Protein AF-A0A4Y2R6I1-F1 (afdb_monomer)

Mean predicted aligned error: 20.34 Å

Secondary structure (DSSP, 8-state):
--HHHHHHHHHT-S--HHHHHHHHHHHHHH-TT-------S----TTHHHHHHHHHHHHHHHHHHHHHHHHHHHHHHHHHHHHT----S--S----HHHHHHGGG---PPSS---TT-GGG--

Organism: Araneus ventricosus (NCBI:txid182803)

Solvent-accessible surface area (backbone atoms only — not comparable to full-atom values): 7944 Å² total; per-residue (Å²): 129,60,67,72,55,51,57,55,56,64,72,63,59,91,68,54,73,71,58,49,51,55,53,46,53,53,56,48,68,76,48,80,80,70,86,71,81,80,77,72,92,62,98,66,73,79,64,64,66,51,50,54,53,48,52,53,51,50,54,52,50,52,51,53,52,53,53,52,50,53,54,50,53,54,52,53,52,55,55,55,63,58,59,72,63,63,71,69,92,63,84,81,59,88,59,53,71,55,39,71,75,44,46,91,71,38,80,82,67,68,82,89,66,81,62,92,85,40,78,84,70,79,125

Foldseek 3Di:
DAPVLVVVLVVPPPDDPVVSVVSSVVVCVVCVPDPGDPPPPDPDDPPVVVVVVVVVVVVVVVVVVVVVVVVVVVVVVVVVVVVVPPPPPPVVDPADPQCVVQNLNRAPDDPPGPDDNHPVPDD

Sequence (123 aa):
MPVPVQTILASISPITSDKAAEVADRILAINPNSIHAVSSGGDGSPSSSRNERCSTRDLLREEIQALHKEVADLRRSRTQSNSRRTRSQSRENKLFWYHFRFQDKAQKCVPPCSYKGNPMQEE

pLDDT: mean 73.86, std 15.2, range [42.97, 96.62]

Structure (mmCIF, N/CA/C/O backbone):
data_AF-A0A4Y2R6I1-F1
#
_entry.id   AF-A0A4Y2R6I1-F1
#
loop_
_atom_site.group_PDB
_atom_site.id
_atom_site.type_symbol
_atom_site.label_atom_id
_atom_site.label_alt_id
_atom_site.label_comp_id
_atom_site.label_asym_id
_atom_site.label_entity_id
_atom_site.label_seq_id
_atom_site.pdbx_PDB_ins_code
_atom_site.Cartn_x
_atom_site.Cartn_y
_atom_site.Cartn_z
_atom_site.occupancy
_atom_site.B_iso_or_equiv
_atom_site.auth_seq_id
_atom_site.auth_comp_id
_atom_site.auth_asym_id
_atom_site.auth_atom_id
_atom_site.pdbx_PDB_model_num
ATOM 1 N N . MET A 1 1 ? 16.734 -1.378 -31.450 1.00 67.31 1 MET A N 1
ATOM 2 C CA . MET A 1 1 ? 17.061 -2.811 -31.262 1.00 67.31 1 MET A CA 1
ATOM 3 C C . MET A 1 1 ? 17.756 -2.987 -29.923 1.00 67.31 1 MET A C 1
ATOM 5 O O . MET A 1 1 ? 18.554 -2.120 -29.588 1.00 67.31 1 MET A O 1
ATOM 9 N N . PRO A 1 2 ? 17.480 -4.057 -29.160 1.00 81.44 2 PRO A N 1
ATOM 10 C CA . PRO A 1 2 ? 18.222 -4.355 -27.939 1.00 81.44 2 PRO A CA 1
ATOM 11 C C . PRO A 1 2 ? 19.732 -4.488 -28.167 1.00 81.44 2 PRO A C 1
ATOM 13 O O . PRO A 1 2 ? 20.156 -5.056 -29.173 1.00 81.44 2 PRO A O 1
ATOM 16 N N . VAL A 1 3 ? 20.531 -4.006 -27.208 1.00 84.25 3 VAL A N 1
ATOM 17 C CA . VAL A 1 3 ? 22.008 -4.013 -27.269 1.00 84.25 3 VAL A CA 1
ATOM 18 C C . VAL A 1 3 ? 22.587 -5.403 -27.573 1.00 84.25 3 VAL A C 1
ATOM 20 O O . VAL A 1 3 ? 23.443 -5.486 -28.448 1.00 84.25 3 VAL A O 1
ATOM 23 N N . PRO A 1 4 ? 22.109 -6.513 -26.966 1.00 85.12 4 PRO A N 1
ATOM 24 C CA . PRO A 1 4 ? 22.649 -7.839 -27.275 1.00 85.12 4 PRO A CA 1
ATOM 25 C C . PRO A 1 4 ? 22.463 -8.234 -28.742 1.00 85.12 4 PRO A C 1
ATOM 27 O O . PRO A 1 4 ? 23.362 -8.815 -29.341 1.00 85.12 4 PRO A O 1
ATOM 30 N N . VAL A 1 5 ? 21.326 -7.871 -29.341 1.00 88.56 5 VAL A N 1
ATOM 31 C CA . VAL A 1 5 ? 21.065 -8.150 -30.756 1.00 88.56 5 VAL A CA 1
ATOM 32 C C . VAL A 1 5 ? 21.973 -7.299 -31.643 1.00 88.56 5 VAL A C 1
ATOM 34 O O . VAL A 1 5 ? 22.556 -7.815 -32.588 1.00 88.56 5 VAL A O 1
ATOM 37 N N . GLN A 1 6 ? 22.160 -6.018 -31.310 1.00 87.75 6 GLN A N 1
ATOM 38 C CA . GLN A 1 6 ? 23.056 -5.127 -32.056 1.00 87.75 6 GLN A CA 1
ATOM 39 C C . GLN A 1 6 ? 24.507 -5.618 -32.044 1.00 87.75 6 GLN A C 1
ATOM 41 O O . GLN A 1 6 ? 25.143 -5.635 -33.094 1.00 87.75 6 GLN A O 1
ATOM 46 N N . THR A 1 7 ? 25.013 -6.063 -30.891 1.00 89.06 7 THR A N 1
ATOM 47 C CA . THR A 1 7 ? 26.374 -6.605 -30.767 1.00 89.06 7 THR A CA 1
ATOM 48 C C . THR A 1 7 ? 26.577 -7.836 -31.649 1.00 89.06 7 THR A C 1
ATOM 50 O O . THR A 1 7 ? 27.602 -7.949 -32.317 1.00 89.06 7 THR A O 1
ATOM 53 N N . ILE A 1 8 ? 25.596 -8.743 -31.680 1.00 89.56 8 ILE A N 1
ATOM 54 C CA . ILE A 1 8 ? 25.668 -9.964 -32.493 1.00 89.56 8 ILE A CA 1
ATOM 55 C C . ILE A 1 8 ? 25.575 -9.632 -33.986 1.00 89.56 8 ILE A C 1
ATOM 57 O O . ILE A 1 8 ? 26.327 -10.182 -34.780 1.00 89.56 8 ILE A O 1
ATOM 61 N N . LEU A 1 9 ? 24.694 -8.712 -34.386 1.00 90.56 9 LEU A N 1
ATOM 62 C CA . LEU A 1 9 ? 24.587 -8.305 -35.791 1.00 90.56 9 LEU A CA 1
ATOM 63 C C . LEU A 1 9 ? 25.843 -7.569 -36.279 1.00 90.56 9 LEU A C 1
ATOM 65 O O . LEU A 1 9 ? 26.257 -7.752 -37.421 1.00 90.56 9 LEU A O 1
ATOM 69 N N . ALA A 1 10 ? 26.476 -6.769 -35.417 1.00 89.31 10 ALA A N 1
ATOM 70 C CA . ALA A 1 10 ? 27.711 -6.065 -35.744 1.00 89.31 10 ALA A CA 1
ATOM 71 C C . ALA A 1 10 ? 28.899 -7.020 -35.951 1.00 89.31 10 ALA A C 1
ATOM 73 O O . ALA A 1 10 ? 29.751 -6.745 -36.794 1.00 89.31 10 ALA A O 1
ATOM 74 N N . SER A 1 11 ? 28.955 -8.144 -35.224 1.00 88.56 11 SER A N 1
ATOM 75 C CA . SER A 1 11 ? 30.065 -9.100 -35.323 1.00 88.56 11 SER A CA 1
ATOM 76 C C . SER A 1 11 ? 30.017 -9.993 -36.565 1.00 88.56 11 SER A C 1
ATOM 78 O O . SER A 1 11 ? 31.049 -10.531 -36.956 1.00 88.56 11 SER A O 1
ATOM 80 N N . ILE A 1 12 ? 28.848 -10.145 -37.194 1.00 87.69 12 ILE A N 1
ATOM 81 C CA . ILE A 1 12 ? 28.652 -11.016 -38.367 1.00 87.69 12 ILE A CA 1
ATOM 82 C C . ILE A 1 12 ? 28.574 -10.249 -39.696 1.00 87.69 12 ILE A C 1
ATOM 84 O O . ILE A 1 12 ? 28.288 -10.845 -40.730 1.00 87.69 12 ILE A O 1
ATOM 88 N N . SER A 1 13 ? 28.804 -8.935 -39.679 1.00 81.88 13 SER A N 1
ATOM 89 C CA . SER A 1 13 ? 28.769 -8.080 -40.872 1.00 81.88 13 SER A CA 1
ATOM 90 C C . SER A 1 13 ? 29.904 -8.439 -41.855 1.00 81.88 13 SER A C 1
ATOM 92 O O . SER A 1 13 ? 31.020 -8.697 -41.396 1.00 81.88 13 SER A O 1
ATOM 94 N N . PRO A 1 14 ? 29.681 -8.436 -43.190 1.00 80.19 14 PRO A N 1
ATOM 95 C CA . PRO A 1 14 ? 28.529 -7.891 -43.914 1.00 80.19 14 PRO A CA 1
ATOM 96 C C . PRO A 1 14 ? 27.407 -8.912 -44.162 1.00 80.19 14 PRO A C 1
ATOM 98 O O . PRO A 1 14 ? 27.616 -9.967 -44.755 1.00 80.19 14 PRO A O 1
ATOM 101 N N . ILE A 1 15 ? 26.182 -8.547 -43.778 1.00 87.44 15 ILE A N 1
ATOM 102 C CA . ILE A 1 15 ? 24.952 -9.291 -44.085 1.00 87.44 15 ILE A CA 1
ATOM 103 C C . ILE A 1 15 ? 23.933 -8.369 -44.753 1.00 87.44 15 ILE A C 1
ATOM 105 O O . ILE A 1 15 ? 23.929 -7.159 -44.525 1.00 87.44 15 ILE A O 1
ATOM 109 N N . THR A 1 16 ? 23.056 -8.938 -45.579 1.00 90.25 16 THR A N 1
ATOM 110 C CA . THR A 1 16 ? 21.924 -8.205 -46.159 1.00 90.25 16 THR A CA 1
ATOM 111 C C . THR A 1 16 ? 20.887 -7.877 -45.082 1.00 90.25 16 THR A C 1
ATOM 113 O O . THR A 1 16 ? 20.779 -8.585 -44.077 1.00 90.25 16 THR A O 1
ATOM 116 N N . SER A 1 17 ? 20.100 -6.817 -45.294 1.00 86.62 17 SER A N 1
ATOM 117 C CA . SER A 1 17 ? 19.030 -6.391 -44.375 1.00 86.62 17 SER A CA 1
ATOM 118 C C . SER A 1 17 ? 18.068 -7.526 -44.030 1.00 86.62 17 SER A C 1
ATOM 120 O O . SER A 1 17 ? 17.710 -7.704 -42.867 1.00 86.62 17 SER A O 1
ATOM 122 N N . ASP A 1 18 ? 17.713 -8.331 -45.029 1.00 90.38 18 ASP A N 1
ATOM 123 C CA . ASP A 1 18 ? 16.743 -9.415 -44.884 1.00 90.38 18 ASP A CA 1
ATOM 124 C C . ASP A 1 18 ? 17.290 -10.517 -43.977 1.00 90.38 18 ASP A C 1
ATOM 126 O O . ASP A 1 18 ? 16.591 -11.025 -43.098 1.00 90.38 18 ASP A O 1
ATOM 130 N N . LYS A 1 19 ? 18.582 -10.840 -44.119 1.00 89.88 19 LYS A N 1
ATOM 131 C CA . LYS A 1 19 ? 19.226 -11.839 -43.266 1.00 89.88 19 LYS A CA 1
ATOM 132 C C . LYS A 1 19 ? 19.471 -11.315 -41.853 1.00 89.88 19 LYS A C 1
ATOM 134 O O . LYS A 1 19 ? 19.369 -12.081 -40.897 1.00 89.88 19 LYS A O 1
ATOM 139 N N . ALA A 1 20 ? 19.753 -10.020 -41.711 1.00 90.06 20 ALA A N 1
ATOM 140 C CA . ALA A 1 20 ? 19.880 -9.365 -40.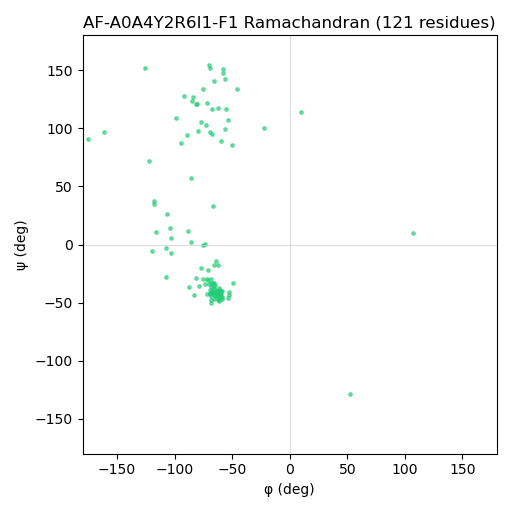412 1.00 90.06 20 ALA A CA 1
ATOM 141 C C . ALA A 1 20 ? 18.572 -9.419 -39.614 1.00 90.06 20 ALA A C 1
ATOM 143 O O . ALA A 1 20 ? 18.606 -9.725 -38.422 1.00 90.06 20 ALA A O 1
ATOM 144 N N . ALA A 1 21 ? 17.434 -9.183 -40.273 1.00 90.88 21 ALA A N 1
ATOM 145 C CA . ALA A 1 21 ? 16.115 -9.295 -39.657 1.00 90.88 21 ALA A CA 1
ATOM 146 C C . ALA A 1 21 ? 15.837 -10.731 -39.179 1.00 90.88 21 ALA A C 1
ATOM 148 O O . ALA A 1 21 ? 15.504 -10.939 -38.016 1.00 90.88 21 ALA A O 1
ATOM 149 N N . GLU A 1 22 ? 16.097 -11.733 -40.026 1.00 92.56 22 GLU A N 1
ATOM 150 C CA . GLU A 1 22 ? 15.899 -13.141 -39.658 1.00 92.56 22 GLU A CA 1
ATOM 151 C C . GLU A 1 22 ? 16.757 -13.562 -38.448 1.00 92.56 22 GLU A C 1
ATOM 153 O O . GLU A 1 22 ? 16.299 -14.278 -37.555 1.00 92.56 22 GLU A O 1
ATOM 158 N N . VAL A 1 23 ? 18.018 -13.121 -38.399 1.00 91.00 23 VAL A N 1
ATOM 159 C CA . VAL A 1 23 ? 18.921 -13.410 -37.274 1.00 91.00 23 VAL A CA 1
ATOM 160 C C . VAL A 1 23 ? 18.455 -12.700 -36.002 1.00 91.00 23 VAL A C 1
ATOM 162 O O . VAL A 1 23 ? 18.470 -13.308 -34.931 1.00 91.00 23 VAL A O 1
ATOM 165 N N . ALA A 1 24 ? 17.999 -11.451 -36.107 1.00 89.62 24 ALA A N 1
ATOM 166 C CA . ALA A 1 24 ? 17.452 -10.699 -34.985 1.00 89.62 24 ALA A CA 1
ATOM 167 C C . ALA A 1 24 ? 16.238 -11.401 -34.356 1.00 89.62 24 ALA A C 1
ATOM 169 O O . ALA A 1 24 ? 16.202 -11.583 -33.137 1.00 89.62 24 ALA A O 1
ATOM 170 N N . ASP A 1 25 ? 15.297 -11.860 -35.182 1.00 90.94 25 ASP A N 1
ATOM 171 C CA . ASP A 1 25 ? 14.093 -12.558 -34.724 1.00 90.94 25 ASP A CA 1
ATOM 172 C C . ASP A 1 25 ? 14.434 -13.878 -34.024 1.00 90.94 25 ASP A C 1
ATOM 174 O O . ASP A 1 25 ? 13.892 -14.186 -32.960 1.00 90.94 25 ASP A O 1
ATOM 178 N N . ARG A 1 26 ? 15.405 -14.634 -34.554 1.00 89.44 26 ARG A N 1
ATOM 179 C CA . ARG A 1 26 ? 15.895 -15.868 -33.915 1.00 89.44 26 ARG A CA 1
ATOM 180 C C . ARG A 1 26 ? 16.529 -15.602 -32.549 1.00 89.44 26 ARG A C 1
ATOM 182 O O . ARG A 1 26 ? 16.294 -16.366 -31.617 1.00 89.44 26 ARG A O 1
ATOM 189 N N . ILE A 1 27 ? 17.305 -14.526 -32.403 1.00 87.94 27 ILE A N 1
ATOM 190 C CA . ILE A 1 27 ? 17.921 -14.152 -31.117 1.00 87.94 27 ILE A CA 1
ATOM 191 C C . ILE A 1 27 ? 16.843 -13.812 -30.079 1.00 87.94 27 ILE A C 1
ATOM 193 O O . ILE A 1 27 ? 16.943 -14.235 -28.924 1.00 87.94 27 ILE A O 1
ATOM 197 N N . LEU A 1 28 ? 15.802 -13.083 -30.491 1.00 86.12 28 LEU A N 1
ATOM 198 C CA . LEU A 1 28 ? 14.680 -12.715 -29.625 1.00 86.12 28 LEU A CA 1
ATOM 199 C C . LEU A 1 28 ? 13.828 -13.933 -29.235 1.00 86.12 28 LEU A C 1
ATOM 201 O O . LEU A 1 28 ? 13.398 -14.026 -28.087 1.00 86.12 28 LEU A O 1
ATOM 205 N N . ALA A 1 29 ? 13.649 -14.899 -30.140 1.00 85.50 29 ALA A N 1
ATOM 206 C CA . ALA A 1 29 ? 12.927 -16.140 -29.857 1.00 85.50 29 ALA A CA 1
ATOM 207 C C . ALA A 1 29 ? 13.638 -17.038 -28.826 1.00 85.50 29 ALA A C 1
ATOM 209 O O . ALA A 1 29 ? 12.978 -17.716 -28.041 1.00 85.50 29 ALA A O 1
ATOM 210 N N . ILE A 1 30 ? 14.976 -17.034 -28.801 1.00 83.25 30 ILE A N 1
ATOM 211 C CA . ILE A 1 30 ? 15.774 -17.832 -27.852 1.00 83.25 30 ILE A CA 1
ATOM 212 C C . ILE A 1 30 ? 15.750 -17.221 -26.441 1.00 83.25 30 ILE A C 1
ATOM 214 O O . ILE A 1 30 ? 15.841 -17.951 -25.455 1.00 83.25 30 ILE A O 1
ATOM 218 N N . ASN A 1 31 ? 15.605 -15.897 -26.320 1.00 70.31 31 ASN A N 1
ATOM 219 C CA . ASN A 1 31 ? 15.586 -15.193 -25.035 1.00 70.31 31 ASN A CA 1
ATOM 220 C C . ASN A 1 31 ? 14.293 -14.380 -24.838 1.00 70.31 31 ASN A C 1
ATOM 222 O O . ASN A 1 31 ? 14.343 -13.147 -24.816 1.00 70.31 31 ASN A O 1
ATOM 226 N N . PRO A 1 32 ? 13.141 -15.038 -24.604 1.00 64.38 32 PRO A N 1
ATOM 227 C CA . PRO A 1 32 ? 11.859 -14.349 -24.427 1.00 64.38 32 PRO A CA 1
ATOM 228 C C . PRO A 1 32 ? 11.795 -13.474 -23.160 1.00 64.38 32 PRO A C 1
ATOM 230 O O . PRO A 1 32 ? 10.948 -12.591 -23.067 1.00 64.38 32 PRO A O 1
ATOM 233 N N . ASN A 1 33 ? 12.699 -13.677 -22.191 1.00 59.34 33 ASN A N 1
ATOM 234 C CA . ASN A 1 33 ? 12.640 -13.040 -20.868 1.00 59.34 33 ASN A CA 1
ATOM 235 C C . ASN A 1 33 ? 13.638 -11.886 -20.667 1.00 59.34 33 ASN A C 1
ATOM 237 O O . ASN A 1 33 ? 13.872 -11.465 -19.532 1.00 59.34 33 ASN A O 1
ATOM 241 N N . SER A 1 34 ? 14.258 -11.363 -21.727 1.00 64.56 34 SER A N 1
ATOM 242 C CA . SER A 1 34 ? 15.188 -10.243 -21.569 1.00 64.56 34 SER A CA 1
ATOM 243 C C . SER A 1 34 ? 14.425 -8.920 -21.442 1.00 64.56 34 SER A C 1
ATOM 245 O O . SER A 1 34 ? 13.997 -8.322 -22.429 1.00 64.56 34 SER A O 1
ATOM 247 N N . ILE A 1 35 ? 14.227 -8.455 -20.203 1.00 59.88 35 ILE A N 1
ATOM 248 C CA . ILE A 1 35 ? 13.689 -7.116 -19.933 1.00 59.88 35 ILE A CA 1
ATOM 249 C C . ILE A 1 35 ? 14.759 -6.100 -20.334 1.00 59.88 35 ILE A C 1
ATOM 251 O O . ILE A 1 35 ? 15.694 -5.812 -19.586 1.00 59.88 35 ILE A O 1
ATOM 255 N N . HIS A 1 36 ? 14.633 -5.561 -21.540 1.00 64.31 36 HIS A N 1
ATOM 256 C CA . HIS A 1 36 ? 15.503 -4.499 -22.015 1.00 64.31 36 HIS A CA 1
ATOM 257 C C . HIS A 1 36 ? 14.976 -3.147 -21.541 1.00 64.31 36 HIS A C 1
ATOM 259 O O . HIS A 1 36 ? 13.836 -2.777 -21.815 1.00 64.31 36 HIS A O 1
ATOM 265 N N . ALA A 1 37 ? 15.820 -2.396 -20.831 1.00 60.47 37 ALA A N 1
ATOM 266 C CA . ALA A 1 37 ? 15.524 -1.012 -20.500 1.00 60.47 37 ALA A CA 1
ATOM 267 C C . ALA A 1 37 ? 15.408 -0.210 -21.802 1.00 60.47 37 ALA A C 1
ATOM 269 O O . ALA A 1 37 ? 16.364 -0.118 -22.575 1.00 60.47 37 ALA A O 1
ATOM 270 N N . VAL A 1 38 ? 14.227 0.353 -22.056 1.00 57.47 38 VAL A N 1
ATOM 271 C CA . VAL A 1 38 ? 14.024 1.278 -23.167 1.00 57.47 38 VAL A CA 1
ATOM 272 C C . VAL A 1 38 ? 14.708 2.581 -22.769 1.00 57.47 38 VAL A C 1
ATOM 274 O O . VAL A 1 38 ? 14.206 3.324 -21.926 1.00 57.47 38 VAL A O 1
ATOM 277 N N . SER A 1 39 ? 15.888 2.846 -23.324 1.00 56.44 39 SER A N 1
ATOM 278 C CA . SER A 1 39 ? 16.439 4.198 -23.308 1.00 56.44 39 SER A CA 1
ATOM 279 C C . SER A 1 39 ? 15.534 5.041 -24.197 1.00 56.44 39 SER A C 1
ATOM 281 O O . SER A 1 39 ? 15.668 5.012 -25.419 1.00 56.44 39 SER A O 1
ATOM 283 N N . SER A 1 40 ? 14.561 5.731 -23.601 1.00 47.47 40 SER A N 1
ATOM 284 C CA . SER A 1 40 ? 13.820 6.778 -24.298 1.00 47.47 40 SER A CA 1
ATOM 285 C C . SER A 1 40 ? 14.846 7.773 -24.826 1.00 47.47 40 SER A C 1
ATOM 287 O O . SER A 1 40 ? 15.596 8.349 -24.039 1.00 47.47 40 SER A O 1
ATOM 289 N N . GLY A 1 41 ? 14.929 7.897 -26.152 1.00 52.31 41 GLY A N 1
ATOM 290 C CA . GLY A 1 41 ? 15.812 8.841 -26.825 1.00 52.31 41 GLY A CA 1
ATOM 291 C C . GLY A 1 41 ? 15.559 10.242 -26.285 1.00 52.31 41 GLY A C 1
ATOM 292 O O . GLY A 1 41 ? 14.514 10.835 -26.532 1.00 52.31 41 GLY A O 1
ATOM 293 N N . GLY A 1 42 ? 16.502 10.717 -25.492 1.00 42.97 42 GLY A N 1
ATOM 294 C CA . GLY A 1 42 ? 16.502 12.022 -24.869 1.00 42.97 42 GLY A CA 1
ATOM 295 C C . GLY A 1 42 ? 17.933 12.294 -24.462 1.00 42.97 42 GLY A C 1
ATOM 296 O O . GLY A 1 42 ? 18.397 11.794 -23.437 1.00 42.97 42 GLY A O 1
ATOM 297 N N . ASP A 1 43 ? 18.639 13.027 -25.313 1.00 48.59 43 ASP A N 1
ATOM 298 C CA . ASP A 1 43 ? 19.956 13.572 -25.025 1.00 48.59 43 ASP A CA 1
ATOM 299 C C . ASP A 1 43 ? 19.850 14.431 -23.758 1.00 48.59 43 ASP A C 1
ATOM 301 O O . ASP A 1 43 ? 19.347 15.551 -23.766 1.00 48.59 43 ASP A O 1
ATOM 305 N N . GLY A 1 44 ? 20.241 13.857 -22.622 1.00 48.19 44 GLY A N 1
ATOM 306 C CA . GLY A 1 44 ? 20.055 14.480 -21.320 1.00 48.19 44 GLY A CA 1
ATOM 307 C C . GLY A 1 44 ? 20.697 13.657 -20.213 1.00 48.19 44 GLY A C 1
ATOM 308 O O . GLY A 1 44 ? 20.080 12.755 -19.660 1.00 48.19 44 GLY A O 1
ATOM 309 N N . SER A 1 45 ? 21.961 13.976 -19.929 1.00 48.12 45 SER A N 1
ATOM 310 C CA . SER A 1 45 ? 22.739 13.672 -18.716 1.00 48.12 45 SER A CA 1
ATOM 311 C C . SER A 1 45 ? 22.111 12.677 -17.703 1.00 48.12 45 SER A C 1
ATOM 313 O O . SER A 1 45 ? 21.146 13.01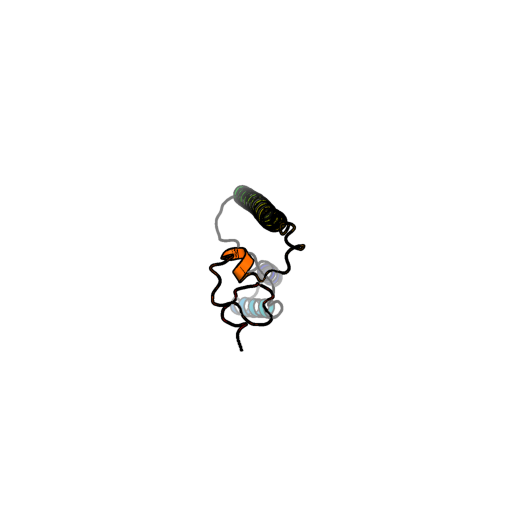3 -17.008 1.00 48.12 45 SER A O 1
ATOM 315 N N . PRO A 1 46 ? 22.694 11.477 -17.492 1.00 51.94 46 PRO A N 1
ATOM 316 C CA . PRO A 1 46 ? 2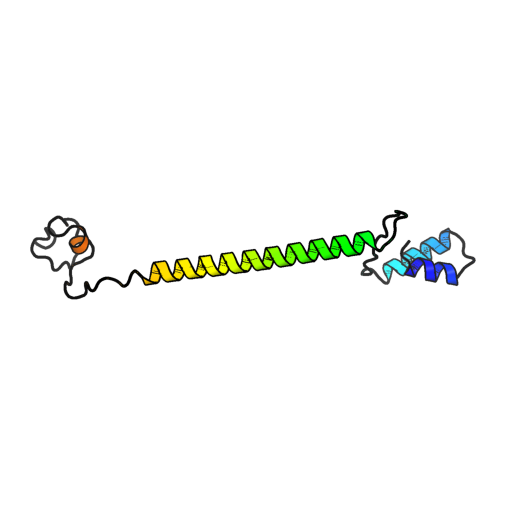2.118 10.437 -16.630 1.00 51.94 46 PRO A CA 1
ATOM 317 C C . PRO A 1 46 ? 22.221 10.724 -15.119 1.00 51.94 46 PRO A C 1
ATOM 319 O O . PRO A 1 46 ? 21.775 9.902 -14.315 1.00 51.94 46 PRO A O 1
ATOM 322 N N . SER A 1 47 ? 22.797 11.860 -14.712 1.00 53.59 47 SER A N 1
ATOM 323 C CA . SER A 1 47 ? 23.057 12.167 -13.299 1.00 53.59 47 SER A CA 1
ATOM 324 C C . SER A 1 47 ? 21.832 12.749 -12.575 1.00 53.59 47 SER A C 1
ATOM 326 O O . SER A 1 47 ? 21.473 12.284 -11.494 1.00 53.59 47 SER A O 1
ATOM 328 N N . SER A 1 48 ? 21.104 13.685 -13.201 1.00 54.19 48 SER A N 1
ATOM 329 C CA . SER A 1 48 ? 19.962 14.359 -12.553 1.00 54.19 48 SER A CA 1
ATOM 330 C C . SER A 1 48 ? 18.769 13.423 -12.316 1.00 54.19 48 SER A C 1
ATOM 332 O O . SER A 1 48 ? 18.232 13.368 -11.215 1.00 54.19 48 SER A O 1
ATOM 334 N N . SER A 1 49 ? 18.396 12.586 -13.292 1.00 55.56 49 SER A N 1
ATOM 335 C CA . SER A 1 49 ? 17.222 11.706 -13.141 1.00 55.56 49 SER A CA 1
ATOM 336 C C . SER A 1 49 ? 17.431 10.555 -12.151 1.00 55.56 49 SER A C 1
ATOM 338 O O . SER A 1 49 ? 16.466 9.961 -11.671 1.00 55.56 49 SER A O 1
ATOM 340 N N . ARG A 1 50 ? 18.678 10.166 -11.864 1.00 58.53 50 ARG A N 1
ATOM 341 C CA . ARG A 1 50 ? 18.974 9.103 -10.892 1.00 58.53 50 ARG A CA 1
ATOM 342 C C . ARG A 1 50 ? 18.872 9.627 -9.459 1.00 58.53 50 ARG A C 1
ATOM 344 O O . ARG A 1 50 ? 18.355 8.906 -8.610 1.00 58.53 50 ARG A O 1
ATOM 351 N N . ASN A 1 51 ? 19.276 10.877 -9.234 1.00 60.75 51 ASN A N 1
ATOM 352 C CA . ASN A 1 51 ? 19.156 11.539 -7.941 1.00 60.75 51 ASN A CA 1
ATOM 353 C C . ASN A 1 51 ? 17.683 11.806 -7.589 1.00 60.75 51 ASN A C 1
ATOM 355 O O . ASN A 1 51 ? 17.232 11.374 -6.538 1.00 60.75 51 ASN A O 1
ATOM 359 N N . GLU A 1 52 ? 16.896 12.354 -8.523 1.00 62.06 52 GLU A N 1
ATOM 360 C CA . GLU A 1 52 ? 15.447 12.585 -8.344 1.00 62.06 52 GLU A CA 1
ATOM 361 C C . GLU A 1 52 ? 14.665 11.293 -8.044 1.00 62.06 52 GLU A C 1
ATOM 363 O O . GLU A 1 52 ? 13.792 11.250 -7.174 1.00 62.06 52 GLU A O 1
ATOM 368 N N . ARG A 1 53 ? 15.011 10.188 -8.720 1.00 65.31 53 ARG A N 1
ATOM 369 C CA . ARG A 1 53 ? 14.404 8.872 -8.456 1.00 65.31 53 ARG A CA 1
ATOM 370 C C . ARG A 1 53 ? 14.801 8.298 -7.098 1.00 65.31 53 ARG A C 1
ATOM 372 O O . ARG A 1 53 ? 13.990 7.593 -6.498 1.00 65.31 53 ARG A O 1
ATOM 379 N N . CYS A 1 54 ? 16.019 8.570 -6.627 1.00 68.25 54 CYS A N 1
ATOM 380 C CA . CYS A 1 54 ? 16.457 8.178 -5.288 1.00 68.25 54 CYS A CA 1
ATOM 381 C C . CYS A 1 54 ? 15.697 8.981 -4.232 1.00 68.25 54 CYS A C 1
ATOM 383 O O . CYS A 1 54 ? 15.021 8.378 -3.405 1.00 68.25 54 CYS A O 1
ATOM 385 N N . SER A 1 55 ? 15.666 10.309 -4.377 1.00 76.25 55 SER A N 1
ATOM 386 C CA . SER A 1 55 ? 14.921 11.219 -3.504 1.00 76.25 55 SER A CA 1
ATOM 387 C C . SER A 1 55 ? 13.449 10.828 -3.398 1.00 76.25 55 SER A C 1
ATOM 389 O O . SER A 1 55 ? 12.916 10.703 -2.302 1.00 76.25 55 SER A O 1
ATOM 391 N N . THR A 1 56 ? 12.794 10.533 -4.525 1.00 81.50 56 THR A N 1
ATOM 392 C CA . THR A 1 56 ? 11.388 10.094 -4.523 1.00 81.50 56 THR A CA 1
ATOM 393 C C . THR A 1 56 ? 11.207 8.766 -3.782 1.00 81.50 56 THR A C 1
ATOM 395 O O . THR A 1 56 ? 10.248 8.588 -3.035 1.00 81.50 56 THR A O 1
ATOM 398 N N . ARG A 1 57 ? 12.129 7.811 -3.960 1.00 86.00 57 ARG A N 1
ATOM 399 C CA . ARG A 1 57 ? 12.094 6.529 -3.239 1.00 86.00 57 ARG A CA 1
ATOM 400 C C . ARG A 1 57 ? 12.287 6.702 -1.741 1.00 86.00 57 ARG A C 1
ATOM 402 O O . ARG A 1 57 ? 11.666 5.960 -0.984 1.00 86.00 57 ARG A O 1
ATOM 409 N N . ASP A 1 58 ? 13.153 7.617 -1.338 1.00 87.19 58 ASP A N 1
ATOM 410 C CA . ASP A 1 58 ? 13.467 7.858 0.065 1.00 87.19 58 ASP A CA 1
ATOM 411 C C . ASP A 1 58 ? 12.293 8.556 0.764 1.00 87.19 58 ASP A C 1
ATOM 413 O O . ASP A 1 58 ? 11.855 8.079 1.809 1.00 87.19 58 ASP A O 1
ATOM 417 N N . LEU A 1 59 ? 11.666 9.544 0.112 1.00 91.06 59 LEU A N 1
ATOM 418 C CA . LEU A 1 59 ? 10.424 10.171 0.584 1.00 91.06 59 LEU A CA 1
ATOM 419 C C . LEU A 1 59 ? 9.281 9.157 0.738 1.00 91.06 59 LEU A C 1
ATOM 421 O O . LEU A 1 59 ? 8.598 9.127 1.758 1.00 91.06 59 LEU A O 1
ATOM 425 N N . LEU A 1 60 ? 9.095 8.267 -0.243 1.00 93.56 60 LEU A N 1
ATOM 426 C CA . LEU A 1 60 ? 8.072 7.219 -0.156 1.00 93.56 60 LEU A CA 1
ATOM 427 C C . LEU A 1 60 ? 8.351 6.221 0.975 1.00 93.56 60 LEU A C 1
ATOM 429 O O . LEU A 1 60 ? 7.419 5.712 1.595 1.00 93.56 60 LEU A O 1
ATOM 433 N N . ARG A 1 61 ? 9.624 5.912 1.252 1.00 94.19 61 ARG A N 1
ATOM 434 C CA . ARG A 1 61 ? 9.998 5.035 2.373 1.00 94.19 61 ARG A CA 1
ATOM 435 C C . ARG A 1 61 ? 9.703 5.688 3.712 1.00 94.19 61 ARG A C 1
ATOM 437 O O . ARG A 1 61 ? 9.212 4.997 4.602 1.00 94.19 61 ARG A O 1
ATOM 444 N N . GLU A 1 62 ? 10.003 6.973 3.841 1.00 94.25 62 GLU A N 1
ATOM 445 C CA . GLU A 1 62 ? 9.722 7.747 5.046 1.00 94.25 62 GLU A CA 1
ATOM 446 C C . GLU A 1 62 ? 8.213 7.819 5.313 1.00 94.25 62 GLU A C 1
ATOM 448 O O . GLU A 1 62 ? 7.771 7.483 6.412 1.00 94.25 62 GLU A O 1
ATOM 453 N N . GLU A 1 63 ? 7.411 8.105 4.285 1.00 95.44 63 GLU A N 1
ATOM 454 C CA . GLU A 1 63 ? 5.948 8.144 4.392 1.00 95.44 63 GLU A CA 1
ATOM 455 C C . GLU A 1 63 ? 5.362 6.787 4.818 1.00 95.44 63 GLU A C 1
ATOM 457 O O . GLU A 1 63 ? 4.534 6.702 5.726 1.00 95.44 63 GLU A O 1
ATOM 462 N N . ILE A 1 64 ? 5.843 5.684 4.232 1.00 96.56 64 ILE A N 1
ATOM 463 C CA . ILE A 1 64 ? 5.410 4.332 4.623 1.00 96.56 64 ILE A CA 1
ATOM 464 C C . ILE A 1 64 ? 5.767 4.039 6.088 1.00 96.56 64 ILE A C 1
ATOM 466 O O . ILE A 1 64 ? 4.964 3.441 6.811 1.00 96.56 64 ILE A O 1
ATOM 470 N N . GLN A 1 65 ? 6.951 4.453 6.551 1.00 95.56 65 GLN A N 1
ATOM 471 C CA . GLN A 1 65 ? 7.346 4.282 7.951 1.00 95.56 65 GLN A CA 1
ATOM 472 C C . GLN A 1 65 ? 6.467 5.106 8.900 1.00 95.56 65 GLN A C 1
ATOM 474 O O . GLN A 1 65 ? 6.055 4.589 9.945 1.00 95.56 65 GLN A O 1
ATOM 479 N N . ALA A 1 66 ? 6.138 6.347 8.532 1.00 95.81 66 ALA A N 1
ATOM 480 C CA . ALA A 1 66 ? 5.243 7.207 9.300 1.00 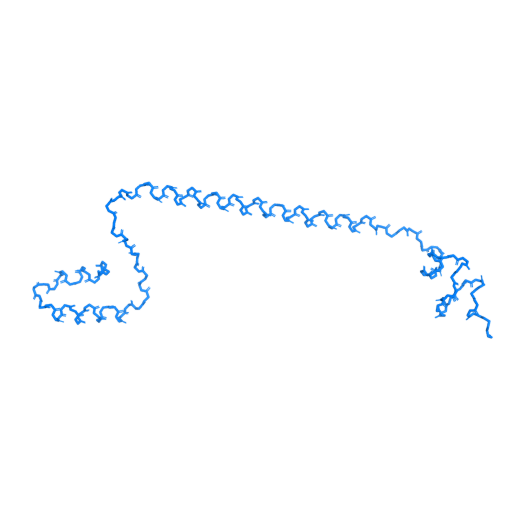95.81 66 ALA A CA 1
ATOM 481 C C . ALA A 1 66 ? 3.841 6.586 9.424 1.00 95.81 66 ALA A C 1
ATOM 483 O O . ALA A 1 66 ? 3.335 6.421 10.538 1.00 95.81 66 ALA A O 1
ATOM 484 N N . LEU A 1 67 ? 3.269 6.120 8.309 1.00 96.62 67 LEU A N 1
ATOM 485 C CA . LEU A 1 67 ? 1.967 5.446 8.285 1.00 96.62 67 LEU A CA 1
ATOM 486 C C . LEU A 1 67 ? 1.962 4.159 9.119 1.00 96.62 67 LEU A C 1
ATOM 488 O O . LEU A 1 67 ? 1.016 3.891 9.862 1.00 96.62 67 LEU A O 1
ATOM 492 N N . HIS A 1 68 ? 3.026 3.353 9.047 1.00 95.81 68 HIS A N 1
ATOM 493 C CA . HIS A 1 68 ? 3.150 2.146 9.869 1.00 95.81 68 HIS A CA 1
ATOM 494 C C . HIS A 1 68 ? 3.113 2.464 11.369 1.00 95.81 68 HIS A C 1
ATOM 496 O O . HIS A 1 68 ? 2.471 1.738 12.137 1.00 95.81 68 HIS A O 1
ATOM 502 N N . LYS A 1 69 ? 3.774 3.550 11.787 1.00 94.56 69 LYS A N 1
ATOM 503 C CA . LYS A 1 69 ? 3.770 4.007 13.179 1.00 94.56 69 LYS A CA 1
ATOM 504 C C . LYS A 1 69 ? 2.378 4.469 13.612 1.00 94.56 69 LYS A C 1
ATOM 506 O O . LYS A 1 69 ? 1.890 4.013 14.643 1.00 94.56 69 LYS A O 1
ATOM 511 N N . GLU A 1 70 ? 1.708 5.284 12.801 1.00 94.12 70 GLU A N 1
ATOM 512 C CA . GLU A 1 70 ? 0.352 5.763 13.096 1.00 94.12 70 GLU A CA 1
ATOM 513 C C . GLU A 1 70 ? -0.646 4.601 13.243 1.00 94.12 70 GLU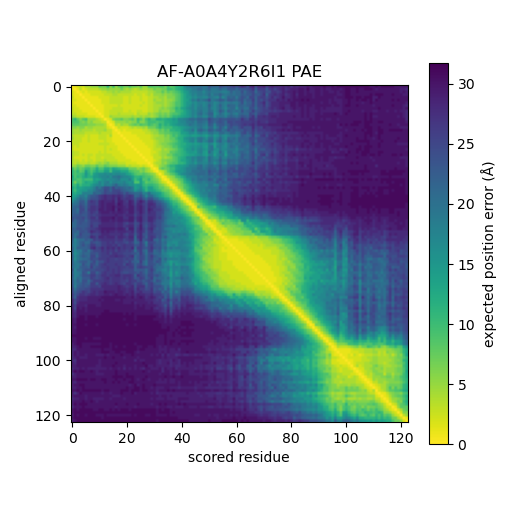 A C 1
ATOM 515 O O . GLU A 1 70 ? -1.427 4.539 14.198 1.00 94.12 70 GLU A O 1
ATOM 520 N N . VAL A 1 71 ? -0.572 3.608 12.350 1.00 94.50 71 VAL A N 1
ATOM 521 C CA . VAL A 1 71 ? -1.405 2.400 12.430 1.00 94.50 71 VAL A CA 1
ATOM 522 C C . VAL A 1 71 ? -1.118 1.603 13.706 1.00 94.50 71 VAL A C 1
ATOM 524 O O . VAL A 1 71 ? -2.054 1.087 14.329 1.00 94.50 71 VAL A O 1
ATOM 527 N N . ALA A 1 72 ? 0.147 1.485 14.117 1.00 90.50 72 ALA A N 1
ATOM 528 C CA . ALA A 1 72 ? 0.518 0.801 15.355 1.00 90.50 72 ALA A CA 1
ATOM 529 C C . ALA A 1 72 ? -0.042 1.519 16.597 1.00 90.50 72 ALA A C 1
ATOM 531 O O . ALA A 1 72 ? -0.621 0.867 17.476 1.00 90.50 72 ALA A O 1
ATOM 532 N N . ASP A 1 73 ? 0.047 2.848 16.637 1.00 87.44 73 ASP A N 1
ATOM 533 C CA . ASP A 1 73 ? -0.471 3.669 17.734 1.00 87.44 73 ASP A CA 1
ATOM 534 C C . ASP A 1 73 ? -2.004 3.596 17.824 1.00 87.44 73 ASP A C 1
ATOM 536 O O . ASP A 1 73 ? -2.566 3.373 18.905 1.00 87.44 73 ASP A O 1
ATOM 540 N N . LEU A 1 74 ? -2.701 3.659 16.683 1.00 88.31 74 LEU A N 1
ATOM 541 C CA . LEU A 1 74 ? -4.156 3.502 16.628 1.00 88.31 74 LEU A CA 1
ATOM 542 C C . LEU A 1 74 ? -4.601 2.119 17.122 1.00 88.31 74 LEU A C 1
ATOM 544 O O . LEU A 1 74 ? -5.577 2.002 17.874 1.00 88.31 74 LEU A O 1
ATOM 548 N N . ARG A 1 75 ? -3.881 1.058 16.732 1.00 82.19 75 ARG A N 1
ATOM 549 C CA . ARG A 1 75 ? -4.140 -0.303 17.223 1.00 82.19 75 ARG A CA 1
ATOM 550 C C . ARG A 1 75 ? -3.969 -0.374 18.739 1.00 82.19 75 ARG A C 1
ATOM 552 O O . ARG A 1 75 ? -4.871 -0.870 19.408 1.00 82.19 75 ARG A O 1
ATOM 559 N N . ARG A 1 76 ? -2.884 0.181 19.291 1.00 75.38 76 ARG A N 1
ATOM 560 C CA . ARG A 1 76 ? -2.609 0.192 20.739 1.00 75.38 76 ARG A CA 1
ATOM 561 C C . ARG A 1 76 ? -3.679 0.943 21.540 1.00 75.38 76 ARG A C 1
ATOM 563 O O . ARG A 1 76 ? -4.120 0.454 22.583 1.00 75.38 76 ARG A O 1
ATOM 570 N N . SER A 1 77 ? -4.138 2.090 21.036 1.00 71.88 77 SER A N 1
ATOM 571 C CA . SER A 1 77 ? -5.191 2.902 21.664 1.00 71.88 77 SER A CA 1
ATOM 572 C C . SER A 1 77 ? -6.531 2.153 21.770 1.00 71.88 77 SER A C 1
ATOM 574 O O . SER A 1 77 ? -7.203 2.181 22.811 1.00 71.88 77 SER A O 1
ATOM 576 N N . ARG A 1 78 ? -6.900 1.391 20.729 1.00 61.97 78 ARG A N 1
ATOM 577 C CA . ARG A 1 78 ? -8.120 0.563 20.726 1.00 61.97 78 ARG A CA 1
ATOM 578 C C . ARG A 1 78 ? -8.054 -0.577 21.745 1.00 61.97 78 ARG A C 1
ATOM 580 O O . ARG A 1 78 ? -9.051 -0.846 22.417 1.00 61.97 78 ARG A O 1
ATOM 587 N N . THR A 1 79 ? -6.896 -1.213 21.920 1.00 60.31 79 THR A N 1
ATOM 588 C CA . THR A 1 79 ? -6.725 -2.285 22.916 1.00 60.31 79 THR A CA 1
ATOM 589 C C . THR A 1 79 ? -6.786 -1.747 24.350 1.00 60.31 79 THR A C 1
ATOM 591 O O . THR A 1 79 ? -7.425 -2.354 25.210 1.00 60.31 79 THR A O 1
ATOM 594 N N . GLN A 1 80 ? -6.206 -0.570 24.616 1.00 58.31 80 GLN A N 1
ATOM 595 C CA . GLN A 1 80 ? -6.270 0.068 25.940 1.00 58.31 80 GLN A CA 1
ATOM 596 C C . GLN A 1 80 ? -7.667 0.586 26.304 1.00 58.31 80 GLN A C 1
ATOM 598 O O . GLN A 1 80 ? -8.060 0.538 27.472 1.00 58.31 80 GLN A O 1
ATOM 603 N N . SER A 1 81 ? -8.439 1.061 25.326 1.00 58.62 81 SER A N 1
ATOM 604 C CA . SER A 1 81 ? -9.804 1.546 25.571 1.00 58.62 81 SER A CA 1
ATOM 605 C C . SER A 1 81 ? -10.781 0.413 25.902 1.00 58.62 81 SER A C 1
ATOM 607 O O . SER A 1 81 ? -11.690 0.604 26.706 1.00 58.62 81 SER A O 1
ATOM 609 N N . ASN A 1 82 ? -10.555 -0.793 25.370 1.00 56.53 82 ASN A N 1
ATOM 610 C CA . ASN A 1 82 ? -11.356 -1.970 25.717 1.00 56.53 82 ASN A CA 1
ATOM 611 C C . ASN A 1 82 ? -10.930 -2.633 27.038 1.00 56.53 82 ASN A C 1
ATOM 613 O O . ASN A 1 82 ? -11.781 -3.180 27.734 1.00 56.53 82 ASN A O 1
ATOM 617 N N . SER A 1 83 ? -9.654 -2.528 27.427 1.00 56.19 83 SER A N 1
ATOM 618 C CA . SER A 1 83 ? -9.153 -3.065 28.705 1.00 56.19 83 SER A CA 1
ATOM 619 C C . SER A 1 83 ? -9.702 -2.315 29.932 1.00 56.19 83 SER A C 1
ATOM 621 O O . SER A 1 83 ? -9.950 -2.914 30.975 1.00 56.19 83 SER A O 1
ATOM 623 N N . ARG A 1 84 ? -10.009 -1.014 29.796 1.00 54.28 84 ARG A N 1
ATOM 624 C CA . ARG A 1 84 ? -10.624 -0.200 30.867 1.00 54.28 84 ARG A CA 1
ATOM 625 C C . ARG A 1 84 ? -12.111 -0.464 31.106 1.00 54.28 84 ARG A C 1
ATOM 627 O O . ARG A 1 84 ? -12.685 0.109 32.025 1.00 54.28 84 ARG A O 1
ATOM 634 N N . ARG A 1 85 ? -12.734 -1.380 30.357 1.00 52.69 85 ARG A N 1
ATOM 635 C CA . ARG A 1 85 ? -13.937 -2.070 30.837 1.00 52.69 85 ARG A CA 1
ATOM 636 C C . ARG A 1 85 ? -13.511 -3.280 31.662 1.00 52.69 85 ARG A C 1
ATOM 638 O O . ARG A 1 85 ? -13.917 -4.408 31.388 1.00 52.69 85 ARG A O 1
ATOM 645 N N . THR A 1 86 ? -12.723 -3.041 32.707 1.00 54.91 86 THR A N 1
ATOM 646 C CA . THR A 1 86 ? -12.739 -3.890 33.893 1.00 54.91 86 THR A CA 1
ATOM 647 C C . THR A 1 86 ? -14.156 -3.814 34.432 1.00 54.91 86 THR A C 1
ATOM 649 O O . THR A 1 86 ? -14.532 -2.910 35.169 1.00 54.91 86 THR A O 1
ATOM 652 N N . ARG A 1 87 ? -14.964 -4.738 33.908 1.00 54.94 87 ARG A N 1
ATOM 653 C CA . ARG A 1 87 ? -16.256 -5.211 34.382 1.00 54.94 87 ARG A CA 1
ATOM 654 C C . ARG A 1 87 ? -16.330 -4.911 35.873 1.00 54.94 87 ARG A C 1
ATO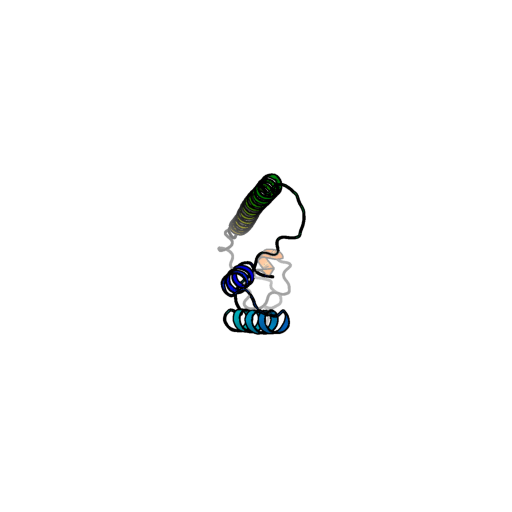M 656 O O . ARG A 1 87 ? -15.687 -5.602 36.661 1.00 54.94 87 ARG A O 1
ATOM 663 N N . SER A 1 88 ? -17.018 -3.824 36.218 1.00 56.34 88 SER A N 1
ATOM 664 C CA . SER A 1 88 ? -17.243 -3.434 37.601 1.00 56.34 88 SER A CA 1
ATOM 665 C C . SER A 1 88 ? -17.674 -4.682 38.357 1.00 56.34 88 SER A C 1
ATOM 667 O O . SER A 1 88 ? -18.448 -5.488 37.829 1.00 56.34 88 SER A O 1
ATOM 669 N N . GLN A 1 89 ? -17.076 -4.889 39.529 1.00 53.69 89 GLN A N 1
ATOM 670 C CA . GLN A 1 89 ? -17.387 -5.968 40.457 1.00 53.69 89 GLN A CA 1
ATOM 671 C C . GLN A 1 89 ? -18.903 -6.007 40.711 1.00 53.69 89 GLN A C 1
ATOM 673 O O . GLN A 1 89 ? -19.418 -5.396 41.630 1.00 53.69 89 GLN A O 1
ATOM 678 N N . SER A 1 90 ? -19.640 -6.701 39.853 1.00 53.84 90 SER A N 1
ATOM 679 C CA . SER A 1 90 ? -21.082 -6.923 39.963 1.00 53.84 90 SER A CA 1
ATOM 680 C C . SER A 1 90 ? -21.334 -8.422 40.098 1.00 53.84 90 SER A C 1
ATOM 682 O O . SER A 1 90 ? -22.284 -8.963 39.539 1.00 53.84 90 SER A O 1
ATOM 684 N N . ARG A 1 91 ? -20.427 -9.130 40.778 1.00 52.34 91 ARG A N 1
ATOM 685 C CA . ARG A 1 91 ? -20.541 -10.572 41.020 1.00 52.34 91 ARG A CA 1
ATOM 686 C C . ARG A 1 91 ? -20.896 -10.919 42.459 1.00 52.34 91 ARG A C 1
ATOM 688 O O . ARG A 1 91 ? -20.621 -12.031 42.882 1.00 52.34 91 ARG A O 1
ATOM 695 N N . GLU A 1 92 ? -21.561 -10.012 43.165 1.00 52.31 92 GLU A N 1
ATOM 696 C CA . GLU A 1 92 ? -22.259 -10.378 44.403 1.00 52.31 92 GLU A CA 1
ATOM 697 C C . GLU A 1 92 ? -23.782 -10.388 44.235 1.00 52.31 92 GLU A C 1
ATOM 699 O O . GLU A 1 92 ? -24.459 -11.226 44.820 1.00 52.31 92 GLU A O 1
ATOM 704 N N . ASN A 1 93 ? -24.331 -9.584 43.318 1.00 54.53 93 ASN A N 1
ATOM 705 C CA . ASN A 1 93 ? -25.749 -9.648 42.990 1.00 54.53 93 ASN A CA 1
ATOM 706 C C . ASN A 1 93 ? -25.969 -10.467 41.717 1.00 54.53 93 ASN A C 1
ATOM 708 O O . ASN A 1 93 ? -25.661 -10.032 40.609 1.00 54.53 93 ASN A O 1
ATOM 712 N N . LYS A 1 94 ? -26.541 -11.662 41.889 1.00 61.19 94 LYS A N 1
ATOM 713 C CA . LYS A 1 94 ? -26.992 -12.615 40.856 1.00 61.19 94 LYS A CA 1
ATOM 714 C C . LYS A 1 94 ? -28.185 -12.074 40.043 1.00 61.19 94 LYS A C 1
ATOM 716 O O . LYS A 1 94 ? -29.088 -12.811 39.664 1.00 61.19 94 LYS A O 1
ATOM 721 N N . LEU A 1 95 ? -28.227 -10.763 39.830 1.00 65.75 95 LEU A N 1
ATOM 722 C CA . LEU A 1 95 ? -29.286 -10.073 39.121 1.00 65.75 95 LEU A CA 1
ATOM 723 C C . LEU A 1 95 ? -29.011 -10.155 37.623 1.00 65.75 95 LEU A C 1
ATOM 725 O O . LEU A 1 95 ? -27.928 -9.815 37.143 1.00 65.75 95 LEU A O 1
ATOM 729 N N . PHE A 1 96 ? -30.008 -10.628 36.881 1.00 74.12 96 PHE A N 1
ATOM 730 C CA . PHE A 1 96 ? -29.973 -10.687 35.425 1.00 74.12 96 PHE A CA 1
ATOM 731 C C . PHE A 1 96 ? -29.749 -9.291 34.842 1.00 74.12 96 PHE A C 1
ATOM 733 O O . PHE A 1 96 ? -30.172 -8.290 35.420 1.00 74.12 96 PHE A O 1
ATOM 740 N N . TRP A 1 97 ? -29.112 -9.221 33.669 1.00 76.94 97 TRP A N 1
ATOM 741 C CA . TRP A 1 97 ? -28.742 -7.958 33.016 1.00 76.94 97 TRP A CA 1
ATOM 742 C C . TRP A 1 97 ? -29.903 -6.950 32.929 1.00 76.94 97 TRP A C 1
ATOM 744 O O . TRP A 1 97 ? -29.695 -5.746 33.064 1.00 76.94 97 TRP A O 1
ATOM 754 N N . TYR A 1 98 ? -31.136 -7.438 32.775 1.00 79.94 98 TYR A N 1
ATOM 755 C CA . TYR A 1 98 ? -32.336 -6.606 32.788 1.00 79.94 98 TYR A CA 1
ATOM 756 C C . TYR A 1 98 ? -32.583 -5.911 34.137 1.00 79.94 98 TYR A C 1
ATOM 758 O O . TYR A 1 98 ? -32.806 -4.706 34.143 1.00 79.94 98 TYR A O 1
ATOM 766 N N . HIS A 1 99 ? -32.462 -6.594 35.277 1.00 82.06 99 HIS A N 1
ATOM 767 C CA . HIS A 1 99 ? -32.562 -5.944 36.593 1.00 82.06 99 HIS A CA 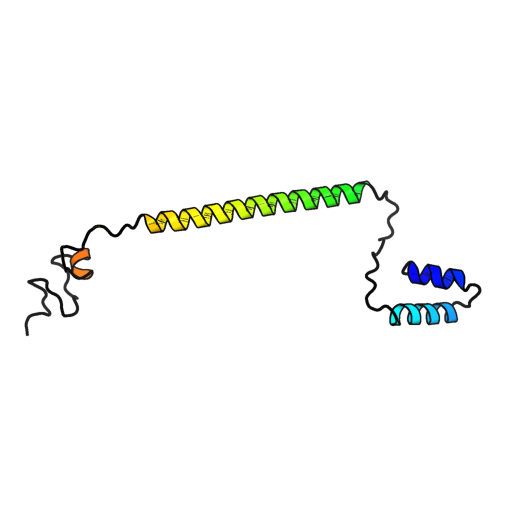1
ATOM 768 C C . HIS A 1 99 ? -31.338 -5.085 36.911 1.00 82.06 99 HIS A C 1
ATOM 770 O O . HIS A 1 99 ? -31.468 -4.059 37.567 1.00 82.06 99 HIS A O 1
ATOM 776 N N . PHE A 1 100 ? -30.159 -5.429 36.387 1.00 75.88 100 PHE A N 1
ATOM 777 C CA . PHE A 1 100 ? -29.001 -4.539 36.488 1.00 75.88 100 PHE A CA 1
ATOM 778 C C . PHE A 1 100 ? -29.258 -3.186 35.799 1.00 75.88 100 PHE A C 1
ATOM 780 O O . PHE A 1 100 ? -28.860 -2.142 36.307 1.00 75.88 100 PHE A O 1
ATOM 787 N N . ARG A 1 101 ? -29.944 -3.193 34.648 1.00 80.81 101 ARG A N 1
ATOM 788 C CA . ARG A 1 101 ? -30.211 -1.985 33.856 1.00 80.81 101 ARG A CA 1
ATOM 789 C C . ARG A 1 101 ? -31.484 -1.236 34.262 1.00 80.81 101 ARG A C 1
ATOM 791 O O . ARG A 1 101 ? -31.504 -0.012 34.181 1.00 80.81 101 ARG A O 1
ATOM 798 N N . PHE A 1 102 ? -32.539 -1.953 34.642 1.00 82.19 102 PHE A N 1
ATOM 799 C CA . PHE A 1 102 ? -33.882 -1.401 34.862 1.00 82.19 102 PHE A CA 1
ATOM 800 C C . PHE A 1 102 ? -34.400 -1.582 36.298 1.00 82.19 102 PHE A C 1
ATOM 802 O O . PHE A 1 102 ? -35.457 -1.041 36.616 1.00 82.19 102 PHE A O 1
ATOM 809 N N . GLN A 1 103 ? -33.668 -2.298 37.161 1.00 80.56 103 GLN A N 1
ATOM 810 C CA . GLN A 1 103 ? -34.013 -2.539 38.571 1.00 80.56 103 GLN A CA 1
ATOM 811 C C . GLN A 1 103 ? -35.443 -3.088 38.718 1.00 80.56 103 GLN A C 1
ATOM 813 O O . GLN A 1 103 ? -35.797 -4.039 38.017 1.00 80.56 103 GLN A O 1
ATOM 818 N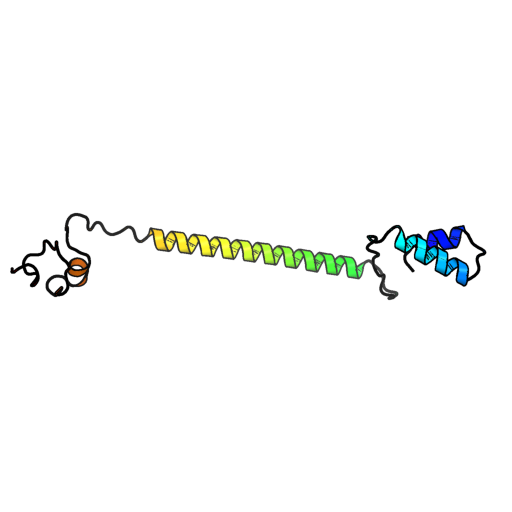 N . ASP A 1 104 ? -36.272 -2.484 39.572 1.00 78.88 104 ASP A N 1
ATOM 819 C CA . ASP A 1 104 ? -37.677 -2.855 39.801 1.00 78.88 104 ASP A CA 1
ATOM 820 C C . ASP A 1 104 ? -38.577 -2.700 38.567 1.00 78.88 104 ASP A C 1
ATOM 822 O O . ASP A 1 104 ? -39.657 -3.279 38.495 1.00 78.88 104 ASP A O 1
ATOM 826 N N . LYS A 1 105 ? -38.150 -1.933 37.557 1.00 77.69 105 LYS A N 1
ATOM 827 C CA . LYS A 1 105 ? -38.937 -1.689 36.336 1.00 77.69 105 LYS A CA 1
ATOM 828 C C . LYS A 1 105 ? -38.744 -2.771 35.271 1.00 77.69 105 LYS A C 1
ATOM 830 O O . LYS A 1 105 ? -39.281 -2.651 34.170 1.00 77.69 105 LYS A O 1
ATOM 835 N N . ALA A 1 106 ? -37.954 -3.809 35.543 1.00 79.94 106 ALA A N 1
ATOM 836 C CA . ALA A 1 106 ? -37.731 -4.883 34.586 1.00 79.94 106 ALA A CA 1
ATOM 837 C C . ALA A 1 106 ? -38.943 -5.832 34.540 1.00 79.94 106 ALA A C 1
ATOM 839 O O . ALA A 1 106 ? -39.150 -6.640 35.434 1.00 79.94 106 ALA A O 1
ATOM 840 N N . GLN A 1 107 ? -39.732 -5.729 33.470 1.00 75.12 107 GLN A N 1
ATOM 841 C CA . GLN A 1 107 ? -40.967 -6.507 33.276 1.00 75.12 107 GLN A CA 1
ATOM 842 C C . GLN A 1 107 ? -40.804 -7.680 32.292 1.00 75.12 107 GLN A C 1
ATOM 844 O O . GLN A 1 107 ? -41.719 -8.469 32.100 1.00 75.12 107 GLN A O 1
ATOM 849 N N . LYS A 1 108 ? -39.650 -7.778 31.616 1.00 75.50 108 LYS A N 1
ATOM 850 C CA . LYS A 1 108 ? -39.373 -8.767 30.555 1.00 75.50 108 LYS A CA 1
ATOM 851 C C . LYS A 1 108 ? -38.215 -9.698 30.924 1.00 75.50 108 LYS A C 1
ATOM 853 O O . LYS A 1 108 ? -37.362 -10.003 30.090 1.00 75.50 108 LYS A O 1
ATOM 858 N N . CYS A 1 109 ? -38.126 -10.084 32.191 1.00 77.75 109 CYS A N 1
ATOM 859 C CA . CYS A 1 109 ? -37.070 -10.976 32.655 1.00 77.75 109 CYS A CA 1
ATOM 860 C C . CYS A 1 109 ? -37.410 -12.428 32.317 1.00 77.75 109 CYS A C 1
ATOM 862 O O . CYS A 1 109 ? -38.423 -12.953 32.769 1.00 77.75 109 CYS A O 1
ATOM 864 N N . VAL A 1 110 ? -36.538 -13.078 31.544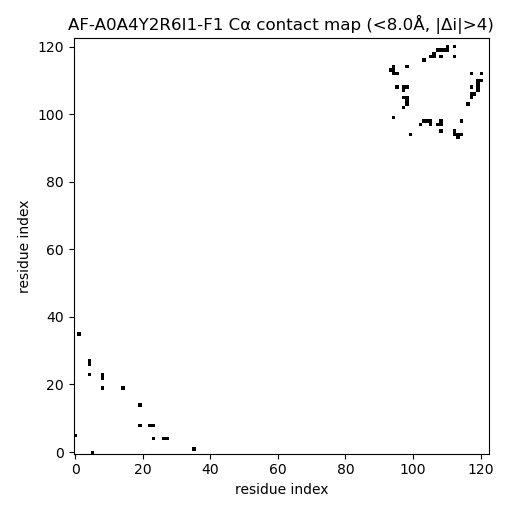 1.00 72.44 110 VAL A N 1
ATOM 865 C CA . VAL A 1 110 ? -36.691 -14.488 31.160 1.00 72.44 110 VAL A CA 1
ATOM 866 C C . VAL A 1 110 ? -36.336 -15.393 32.353 1.00 72.44 110 VAL A C 1
ATOM 868 O O . VAL A 1 110 ? -35.307 -15.149 32.995 1.00 72.44 110 VAL A O 1
ATOM 871 N N . PRO A 1 111 ? -37.145 -16.423 32.672 1.00 67.56 111 PRO A N 1
ATOM 872 C CA . PRO A 1 111 ? -36.812 -17.410 33.696 1.00 67.56 111 PRO A CA 1
ATOM 873 C C . PRO A 1 111 ? -35.487 -18.144 33.411 1.00 67.56 111 PRO A C 1
ATOM 875 O O . PRO A 1 111 ? -35.165 -18.377 32.244 1.00 67.56 111 PRO A O 1
ATOM 878 N N . PRO A 1 112 ? -34.720 -18.554 34.441 1.00 69.81 112 PRO A N 1
ATOM 879 C CA . PRO A 1 112 ? -35.010 -18.452 35.873 1.00 69.81 112 PRO A CA 1
ATOM 880 C C . PRO A 1 112 ? -34.508 -17.127 36.471 1.00 69.81 112 PRO A C 1
ATOM 882 O O . PRO A 1 112 ? -33.362 -17.031 36.897 1.00 69.81 112 PRO A O 1
ATOM 885 N N . CYS A 1 113 ? -35.360 -16.100 36.552 1.00 75.44 113 CYS A N 1
ATOM 886 C CA . CYS A 1 113 ? -35.036 -14.889 37.306 1.00 75.44 113 CYS A CA 1
ATOM 887 C C . CYS A 1 113 ? -35.017 -15.217 38.813 1.00 75.44 113 CYS A C 1
ATOM 889 O O . CYS A 1 113 ? -35.701 -16.144 39.232 1.00 75.44 113 CYS A O 1
ATOM 891 N N . SER A 1 114 ? -34.250 -14.505 39.642 1.00 72.50 114 SER A N 1
ATOM 892 C CA . SER A 1 114 ? -34.285 -14.648 41.118 1.00 72.50 114 SER A CA 1
ATOM 893 C C . SER A 1 114 ? -34.756 -13.369 41.818 1.00 72.50 114 SER A C 1
ATOM 895 O O . SER A 1 114 ? -34.628 -13.238 43.033 1.00 72.50 114 SER A O 1
ATOM 897 N N . TYR A 1 115 ? -35.268 -12.407 41.047 1.00 75.00 115 TYR A N 1
ATOM 898 C CA . TYR A 1 115 ? -35.733 -11.122 41.553 1.00 75.00 115 TYR A CA 1
ATOM 899 C C . TYR A 1 115 ? -37.140 -11.241 42.128 1.00 75.00 115 TYR A C 1
ATOM 901 O O . TYR A 1 115 ? -38.067 -11.598 41.405 1.00 75.00 115 TYR A O 1
ATOM 909 N N . LYS A 1 116 ? -37.302 -10.913 43.413 1.00 69.62 116 LYS A N 1
ATOM 910 C CA . LYS A 1 116 ? -38.615 -10.878 44.063 1.00 69.62 116 LYS A CA 1
ATOM 911 C C . LYS A 1 116 ? -39.431 -9.733 43.451 1.00 69.62 116 LYS A C 1
ATOM 913 O O . LYS A 1 116 ? -39.020 -8.585 43.561 1.00 69.62 116 LYS A O 1
ATOM 918 N N . GLY A 1 117 ? -40.544 -10.053 42.787 1.00 69.88 117 GLY A N 1
ATOM 919 C CA . GLY A 1 117 ? -41.402 -9.077 42.097 1.00 69.88 117 GLY A CA 1
ATOM 920 C C . GLY A 1 117 ? -41.329 -9.110 40.565 1.00 69.88 117 GLY A C 1
ATOM 921 O O . GLY A 1 117 ? -41.853 -8.210 39.914 1.00 69.88 117 GLY A O 1
ATOM 922 N N . ASN A 1 118 ? -40.686 -10.120 39.965 1.00 67.88 118 ASN A N 1
ATOM 923 C CA . ASN A 1 118 ? -40.825 -10.359 38.529 1.00 67.88 118 ASN A CA 1
ATOM 924 C C . ASN A 1 118 ? -42.230 -10.929 38.237 1.00 67.88 118 ASN A C 1
ATOM 926 O O . ASN A 1 118 ? -42.529 -12.013 38.737 1.00 67.88 118 ASN A O 1
ATOM 930 N N . PRO A 1 119 ? -43.059 -10.290 37.391 1.00 65.12 119 PRO A N 1
ATOM 931 C CA . PRO A 1 119 ? -44.413 -10.774 37.095 1.00 65.12 119 PRO A CA 1
ATOM 932 C C . PRO A 1 119 ? -44.437 -12.145 36.396 1.00 65.12 119 PRO A C 1
ATOM 934 O O . PRO A 1 119 ? -45.478 -12.779 36.341 1.00 65.12 119 PRO A O 1
ATOM 937 N N . MET A 1 120 ? -43.302 -12.629 35.870 1.00 60.91 120 MET A N 1
ATOM 938 C CA . MET A 1 120 ? -43.193 -13.961 35.252 1.00 60.91 120 MET A CA 1
ATOM 939 C C . MET A 1 120 ? -42.840 -15.095 36.240 1.00 60.91 120 MET A C 1
ATOM 941 O O . MET A 1 120 ? -42.421 -16.161 35.799 1.00 60.91 120 MET A O 1
ATOM 945 N N . GLN A 1 121 ? -42.899 -14.862 37.555 1.00 56.66 121 GLN A N 1
ATOM 946 C CA . GLN A 1 121 ? -42.669 -15.893 38.585 1.00 56.66 121 GLN A CA 1
ATOM 947 C C . GLN A 1 121 ? -43.945 -16.344 39.313 1.00 56.66 121 GLN A C 1
ATOM 949 O O . GLN A 1 121 ? -43.854 -17.226 40.162 1.00 56.66 121 GLN A O 1
ATOM 954 N N . GLU A 1 122 ? -45.101 -15.751 39.010 1.00 53.12 122 GLU A N 1
ATOM 955 C CA . GLU A 1 122 ? -46.401 -16.196 39.521 1.00 53.12 122 GLU A CA 1
ATOM 956 C C . GLU A 1 122 ? -47.054 -17.135 38.494 1.00 53.12 122 GLU A C 1
ATOM 958 O O . GLU A 1 122 ? -47.801 -16.697 37.623 1.00 53.12 122 GLU A O 1
ATOM 963 N N . GLU A 1 123 ? -46.732 -18.425 38.591 1.00 45.97 123 GLU A N 1
ATOM 964 C CA . GLU A 1 123 ? -47.621 -19.541 38.227 1.00 45.97 123 GLU A CA 1
ATOM 965 C C . GLU A 1 123 ? -47.626 -20.555 39.374 1.00 45.97 123 GLU A C 1
ATOM 967 O O . GLU A 1 123 ? -46.526 -20.858 39.899 1.00 45.97 123 GLU A O 1
#

Radius of gyration: 38.87 Å; Cα contacts (8 Å, |Δi|>4): 37; chains: 1; bounding box: 78×34×91 Å